Protein AF-A0A2E7WZM2-F1 (afdb_monomer_lite)

Structure (mmCIF, N/CA/C/O backbone):
data_AF-A0A2E7WZM2-F1
#
_entry.id   AF-A0A2E7WZM2-F1
#
loop_
_atom_site.group_PDB
_atom_site.id
_atom_site.type_symbol
_atom_site.label_atom_id
_atom_site.label_alt_id
_atom_site.label_comp_id
_atom_site.label_asym_id
_atom_site.label_entity_id
_atom_site.label_seq_id
_atom_site.pdbx_PDB_ins_code
_atom_site.Cartn_x
_atom_site.Cartn_y
_atom_site.Cartn_z
_atom_site.occupancy
_atom_site.B_iso_or_equiv
_atom_site.auth_seq_id
_atom_site.auth_comp_id
_atom_site.auth_asym_id
_atom_site.auth_atom_id
_atom_site.pdbx_PDB_model_num
ATOM 1 N N . MET A 1 1 ? 27.683 -28.701 -19.314 1.00 58.25 1 MET A N 1
ATOM 2 C CA . MET A 1 1 ? 26.695 -27.623 -19.075 1.00 58.25 1 MET A CA 1
ATOM 3 C C . MET A 1 1 ? 26.120 -27.817 -17.682 1.00 58.25 1 MET A C 1
ATOM 5 O O . MET A 1 1 ? 25.526 -28.856 -17.436 1.00 58.25 1 MET A O 1
ATOM 9 N N . MET A 1 2 ? 26.364 -26.896 -16.750 1.00 70.69 2 MET A N 1
ATOM 10 C CA . MET A 1 2 ? 25.785 -26.996 -15.404 1.00 70.69 2 MET A CA 1
ATOM 11 C C . MET A 1 2 ? 24.281 -26.712 -15.484 1.00 70.69 2 MET A C 1
ATOM 13 O O . MET A 1 2 ? 23.878 -25.691 -16.043 1.00 70.69 2 MET A O 1
ATOM 17 N N . ALA A 1 3 ? 23.448 -27.612 -14.960 1.00 73.56 3 ALA A N 1
ATOM 18 C CA . ALA A 1 3 ? 22.002 -27.419 -14.928 1.00 73.56 3 ALA A CA 1
ATOM 19 C C . ALA A 1 3 ? 21.648 -26.207 -14.046 1.00 73.56 3 ALA A C 1
ATOM 21 O O . ALA A 1 3 ? 22.085 -26.114 -12.898 1.00 73.56 3 ALA A O 1
ATOM 22 N N . SER A 1 4 ? 20.855 -25.262 -14.566 1.00 81.62 4 SER A 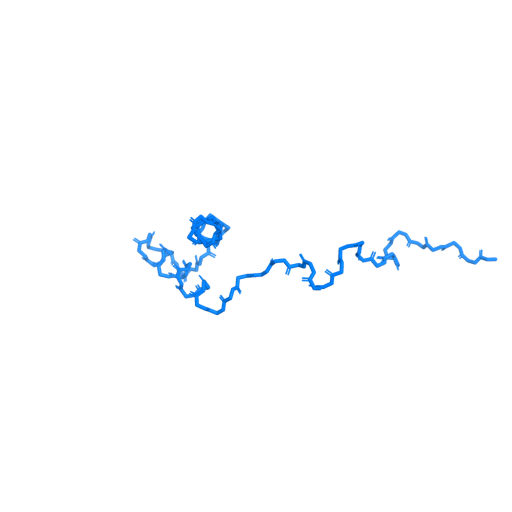N 1
ATOM 23 C CA . SER A 1 4 ? 20.405 -24.121 -13.764 1.00 81.62 4 SER A CA 1
ATOM 24 C C . SER A 1 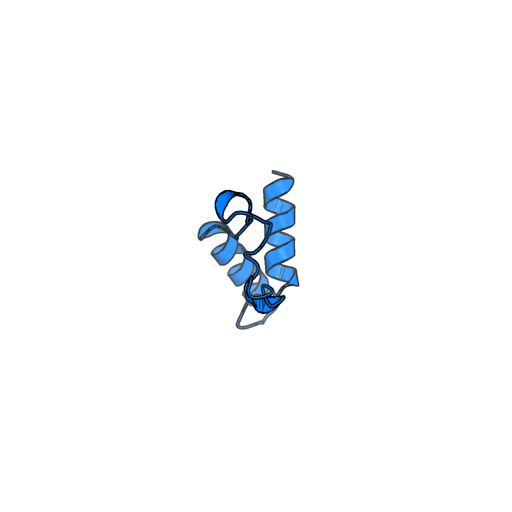4 ? 19.394 -24.594 -12.722 1.00 81.62 4 SER A C 1
ATOM 26 O O . SER A 1 4 ? 18.293 -25.034 -13.071 1.00 81.62 4 SER A O 1
ATOM 28 N N . LEU A 1 5 ? 19.746 -24.469 -11.448 1.00 89.88 5 LEU A N 1
ATOM 29 C CA . LEU A 1 5 ? 18.850 -24.779 -10.341 1.00 89.88 5 LEU A CA 1
ATOM 30 C C . LEU A 1 5 ? 17.611 -23.868 -10.392 1.00 89.88 5 LEU A C 1
ATOM 32 O O . LEU A 1 5 ? 17.712 -22.714 -10.824 1.00 89.88 5 LEU A O 1
ATOM 36 N N . PRO A 1 6 ? 16.433 -24.349 -9.963 1.00 86.38 6 PRO A N 1
ATOM 37 C CA . PRO A 1 6 ? 15.190 -23.592 -10.084 1.00 86.38 6 PRO A CA 1
ATOM 38 C C . PRO A 1 6 ? 15.235 -22.219 -9.389 1.00 86.38 6 PRO A C 1
ATOM 40 O O . PRO A 1 6 ? 14.616 -21.282 -9.887 1.00 86.38 6 PRO A O 1
ATOM 43 N N . TRP A 1 7 ? 16.018 -22.055 -8.318 1.00 88.56 7 TRP A N 1
ATOM 44 C CA . TRP A 1 7 ? 16.213 -20.774 -7.618 1.00 88.56 7 TRP A CA 1
ATOM 45 C C . TRP A 1 7 ? 17.140 -19.777 -8.330 1.00 88.56 7 TRP A C 1
ATOM 47 O O . TRP A 1 7 ? 17.116 -18.593 -8.007 1.00 88.56 7 TRP A O 1
ATOM 57 N N . ASN A 1 8 ? 17.911 -20.211 -9.331 1.00 90.44 8 ASN A N 1
ATOM 58 C CA . ASN A 1 8 ? 18.737 -19.317 -10.152 1.00 90.44 8 ASN A CA 1
ATOM 59 C C . ASN A 1 8 ? 17.926 -18.643 -11.273 1.00 90.44 8 ASN A C 1
ATOM 61 O O . ASN A 1 8 ? 18.430 -17.763 -11.977 1.00 90.44 8 ASN A O 1
ATOM 65 N N . LYS A 1 9 ? 16.664 -19.050 -11.468 1.00 88.31 9 LYS A N 1
ATOM 66 C CA . LYS A 1 9 ? 15.787 -18.476 -12.488 1.00 88.31 9 LYS A CA 1
ATOM 67 C C . LYS A 1 9 ? 15.344 -17.078 -12.066 1.00 88.31 9 LYS A C 1
ATOM 69 O O . LYS A 1 9 ? 14.788 -16.871 -10.988 1.00 88.31 9 LYS A O 1
ATOM 74 N N . LYS A 1 10 ? 15.551 -16.101 -12.952 1.00 90.00 10 LYS A N 1
ATOM 75 C CA . LYS A 1 10 ? 15.014 -14.749 -12.765 1.00 90.00 10 LYS A CA 1
ATOM 76 C C . LYS A 1 10 ? 13.488 -14.807 -12.729 1.00 90.00 10 LYS A C 1
ATOM 78 O O . LYS A 1 10 ? 12.868 -15.621 -13.409 1.00 90.00 10 LYS A O 1
ATOM 83 N N . ASN A 1 11 ? 12.883 -13.898 -11.969 1.00 89.94 11 ASN A N 1
ATOM 84 C CA . ASN A 1 11 ? 11.434 -13.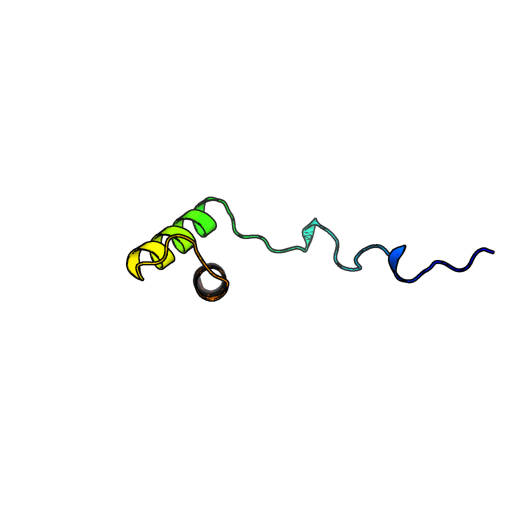743 -11.980 1.00 89.94 11 ASN A CA 1
ATOM 85 C C . ASN A 1 11 ? 10.976 -13.415 -13.419 1.00 89.94 11 ASN A C 1
ATOM 87 O O . ASN A 1 11 ? 11.461 -12.422 -13.971 1.00 89.94 11 ASN A O 1
ATOM 91 N N . PRO A 1 12 ? 10.053 -14.198 -14.007 1.00 91.25 12 PRO A N 1
ATOM 92 C CA . PRO A 1 12 ? 9.598 -13.995 -15.382 1.00 91.25 12 PRO A CA 1
ATOM 93 C C . PRO A 1 12 ? 8.901 -12.644 -15.571 1.00 91.25 12 PRO A C 1
ATOM 95 O O . PRO A 1 12 ? 8.852 -12.117 -16.677 1.00 91.25 12 PRO A O 1
ATOM 98 N N . LYS A 1 13 ? 8.392 -12.045 -14.486 1.00 92.69 13 LYS A N 1
ATOM 99 C CA . LYS A 1 13 ? 7.791 -10.719 -14.501 1.00 92.69 13 LYS A CA 1
ATOM 100 C C . LYS A 1 13 ? 8.860 -9.628 -14.329 1.00 92.69 13 LYS A C 1
ATOM 102 O O . LYS A 1 13 ? 9.402 -9.470 -13.215 1.00 92.69 13 LYS A O 1
ATOM 107 N N . PRO A 1 14 ? 9.128 -8.821 -15.376 1.00 92.88 14 PRO A N 1
ATOM 108 C CA . PRO A 1 14 ? 10.097 -7.739 -15.300 1.00 92.88 14 PRO A CA 1
ATOM 109 C C . PRO A 1 14 ? 9.649 -6.690 -14.282 1.00 92.88 14 PRO A C 1
ATOM 111 O O . PRO A 1 14 ? 8.458 -6.518 -14.008 1.00 92.88 14 PRO A O 1
ATOM 114 N N . LYS A 1 15 ? 10.619 -5.977 -13.698 1.00 89.81 15 LYS A N 1
ATOM 115 C CA . LYS A 1 15 ? 10.373 -5.006 -12.620 1.00 89.81 15 LYS A CA 1
ATOM 116 C C . LYS A 1 15 ? 9.386 -3.908 -13.039 1.00 89.81 15 LYS A C 1
ATOM 118 O O . LYS A 1 15 ? 8.546 -3.539 -12.228 1.00 89.81 15 LYS A O 1
ATOM 123 N N . SER A 1 16 ? 9.434 -3.472 -14.298 1.00 89.12 16 SER A N 1
ATOM 124 C CA . SER A 1 16 ? 8.527 -2.473 -14.888 1.00 89.12 16 SER A CA 1
ATOM 125 C C . SER A 1 16 ? 7.056 -2.898 -14.890 1.00 89.12 16 SER A C 1
ATOM 127 O O . SER A 1 16 ? 6.175 -2.065 -14.726 1.00 89.12 16 SER A O 1
ATOM 129 N N . GLN A 1 17 ? 6.771 -4.196 -15.011 1.00 90.12 17 GLN A N 1
ATOM 130 C CA . GLN A 1 17 ? 5.400 -4.712 -14.988 1.00 90.12 17 GLN A CA 1
ATOM 131 C C . GLN A 1 17 ? 4.885 -4.957 -13.561 1.00 90.12 17 GLN A C 1
ATOM 133 O O . GLN A 1 17 ? 3.719 -5.322 -13.356 1.00 90.12 17 GLN A O 1
ATOM 138 N N . ARG A 1 18 ? 5.738 -4.827 -12.536 1.00 90.25 18 ARG A N 1
ATOM 139 C CA . ARG A 1 18 ? 5.338 -5.039 -11.141 1.00 90.25 18 ARG A CA 1
ATOM 140 C C . ARG A 1 18 ? 4.553 -3.832 -10.656 1.00 90.25 18 ARG A C 1
ATOM 142 O O . ARG A 1 18 ? 5.065 -2.728 -10.555 1.00 90.25 18 ARG A O 1
ATOM 149 N N . THR A 1 19 ? 3.303 -4.072 -10.289 1.00 85.50 19 THR A N 1
ATOM 150 C CA . THR A 1 19 ? 2.449 -3.042 -9.701 1.00 85.50 19 THR A CA 1
ATOM 151 C C . THR A 1 19 ? 2.744 -2.905 -8.216 1.00 85.50 19 THR A C 1
ATOM 153 O O . THR A 1 19 ? 2.560 -3.871 -7.469 1.00 85.50 19 THR A O 1
ATOM 156 N N . THR A 1 20 ? 3.119 -1.710 -7.788 1.00 90.25 20 THR A N 1
ATOM 157 C CA . THR A 1 20 ? 3.259 -1.333 -6.380 1.00 90.25 20 THR A CA 1
ATOM 158 C C . THR A 1 20 ? 2.297 -0.192 -6.063 1.00 90.25 20 THR A C 1
ATOM 160 O O . THR A 1 20 ? 1.791 0.470 -6.967 1.00 90.25 20 THR A O 1
ATOM 163 N N . LEU A 1 21 ? 1.999 0.014 -4.778 1.00 93.31 21 LEU A N 1
ATOM 164 C CA . LEU A 1 21 ? 1.261 1.205 -4.366 1.00 93.31 21 LEU A CA 1
ATOM 165 C C . LEU A 1 21 ? 2.180 2.428 -4.438 1.00 93.31 21 LEU A C 1
ATOM 167 O O . LEU A 1 21 ? 3.294 2.395 -3.903 1.00 93.31 21 LEU A O 1
ATOM 171 N N . THR A 1 22 ? 1.687 3.516 -5.026 1.00 94.69 22 THR A N 1
ATOM 172 C CA . THR A 1 22 ? 2.340 4.828 -4.962 1.00 94.69 22 THR A CA 1
ATOM 173 C C . THR A 1 22 ? 2.386 5.338 -3.512 1.00 94.69 22 THR A C 1
ATOM 175 O O . THR A 1 22 ? 1.601 4.879 -2.671 1.00 94.69 22 THR A O 1
ATOM 178 N N . PRO A 1 23 ? 3.261 6.301 -3.168 1.00 96.94 23 PRO A N 1
ATOM 179 C CA . PRO A 1 23 ? 3.289 6.888 -1.825 1.00 96.94 23 PRO A CA 1
ATOM 180 C C . PRO A 1 23 ? 1.919 7.415 -1.364 1.00 96.94 23 PRO A C 1
ATOM 182 O O . PRO A 1 23 ? 1.488 7.124 -0.247 1.00 96.94 23 PRO A O 1
ATOM 185 N N . ALA A 1 24 ? 1.179 8.083 -2.256 1.00 96.44 24 ALA A N 1
ATOM 186 C CA . ALA A 1 24 ? -0.171 8.574 -1.978 1.00 96.44 24 ALA A CA 1
ATOM 187 C C . ALA A 1 24 ? -1.173 7.434 -1.712 1.00 96.44 24 ALA A C 1
ATOM 189 O O . ALA A 1 24 ? -1.999 7.511 -0.802 1.00 96.44 24 ALA A O 1
ATOM 190 N N . GLN A 1 25 ? -1.085 6.334 -2.463 1.00 97.12 25 GLN A N 1
ATOM 191 C CA . GLN A 1 25 ? -1.917 5.154 -2.222 1.00 97.12 25 GLN A CA 1
ATOM 192 C C . GLN A 1 25 ? -1.579 4.478 -0.884 1.00 97.12 25 GLN A C 1
ATOM 194 O O . GLN A 1 25 ? -2.484 4.063 -0.162 1.00 97.12 25 GLN A O 1
ATOM 199 N N . LYS A 1 26 ? -0.297 4.420 -0.500 1.00 96.69 26 LYS A N 1
ATOM 200 C CA . LYS A 1 26 ? 0.114 3.914 0.821 1.00 96.69 26 LYS A CA 1
ATOM 201 C C . LYS A 1 26 ? -0.462 4.765 1.953 1.00 96.69 26 LYS A C 1
ATOM 203 O O . LYS A 1 26 ? -0.941 4.209 2.937 1.00 96.69 26 LYS A O 1
ATOM 208 N N . ALA A 1 27 ? -0.466 6.092 1.811 1.00 97.44 27 ALA A N 1
ATOM 209 C CA . ALA A 1 27 ? -1.098 6.988 2.780 1.00 97.44 27 ALA A CA 1
ATOM 210 C C . ALA A 1 27 ? -2.607 6.714 2.914 1.00 97.44 27 ALA A C 1
ATOM 212 O O . ALA A 1 27 ? -3.109 6.580 4.029 1.00 97.44 27 ALA A O 1
ATOM 213 N N . ARG A 1 28 ? -3.316 6.518 1.793 1.00 97.44 28 ARG A N 1
ATOM 214 C CA . ARG A 1 28 ? -4.741 6.135 1.802 1.00 97.44 28 ARG A CA 1
ATOM 215 C C . ARG A 1 28 ? -4.984 4.795 2.505 1.00 97.44 28 ARG A C 1
ATOM 217 O O . ARG A 1 28 ? -5.947 4.671 3.256 1.00 97.44 28 ARG A O 1
ATOM 224 N N . ALA A 1 29 ? -4.110 3.807 2.303 1.00 97.94 29 ALA A N 1
ATOM 225 C CA . ALA A 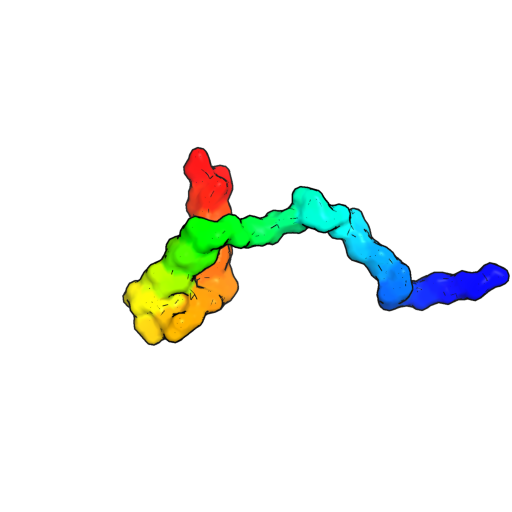1 29 ? -4.228 2.510 2.970 1.00 97.94 29 ALA A CA 1
ATOM 226 C C . ALA A 1 29 ? -4.015 2.639 4.487 1.00 97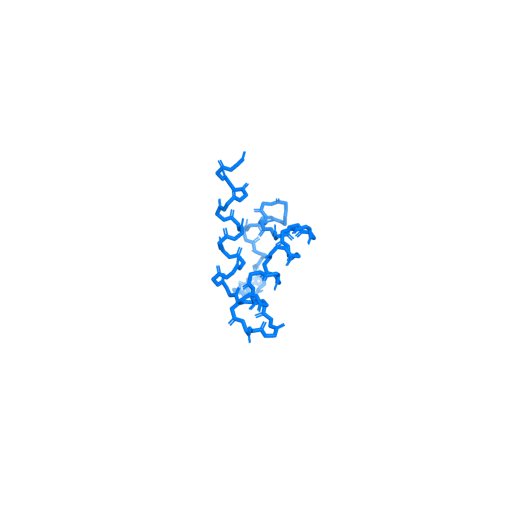.94 29 ALA A C 1
ATOM 228 O O . ALA A 1 29 ? -4.804 2.103 5.262 1.00 97.94 29 ALA A O 1
ATOM 229 N N . LYS A 1 30 ? -3.010 3.415 4.918 1.00 97.94 30 LYS A N 1
ATOM 230 C CA . LYS A 1 30 ? -2.782 3.731 6.340 1.00 97.94 30 LYS A CA 1
ATOM 231 C C . LYS A 1 30 ? -3.980 4.445 6.970 1.00 97.94 30 LYS A C 1
ATOM 233 O O . LYS A 1 30 ? -4.379 4.091 8.072 1.00 97.94 30 LYS A O 1
ATOM 238 N N . ALA A 1 31 ? -4.580 5.407 6.267 1.00 97.88 31 ALA A N 1
ATOM 239 C CA . ALA A 1 31 ? -5.771 6.109 6.747 1.00 97.88 31 ALA A CA 1
ATOM 240 C C . ALA A 1 31 ? -6.955 5.150 6.949 1.00 97.88 31 ALA A C 1
ATOM 242 O O . ALA A 1 31 ? -7.625 5.205 7.978 1.00 97.88 31 ALA A O 1
ATOM 243 N N . ARG A 1 32 ? -7.167 4.218 6.011 1.00 97.94 32 ARG A N 1
ATOM 244 C CA . ARG A 1 32 ? -8.192 3.172 6.133 1.00 97.94 32 ARG A CA 1
ATOM 245 C C . ARG A 1 32 ? -7.935 2.243 7.324 1.00 97.94 32 ARG A C 1
ATOM 247 O O . ARG A 1 32 ? -8.871 1.915 8.044 1.00 97.94 32 ARG A O 1
ATOM 254 N N . ALA A 1 33 ? -6.682 1.852 7.546 1.00 98.25 33 ALA A N 1
ATOM 255 C CA . ALA A 1 33 ? -6.300 1.043 8.699 1.00 98.25 33 ALA A CA 1
ATOM 256 C C . ALA A 1 33 ? -6.584 1.769 10.021 1.00 98.25 33 ALA A C 1
ATOM 258 O O . ALA A 1 33 ? -7.225 1.198 10.900 1.00 98.25 33 ALA A O 1
ATOM 259 N N . LYS A 1 34 ? -6.200 3.051 10.110 1.00 98.12 34 LYS A N 1
ATOM 260 C CA . LYS A 1 34 ? -6.450 3.908 11.276 1.00 98.12 34 LYS A CA 1
ATOM 261 C C . LYS A 1 34 ? -7.943 4.070 11.562 1.00 98.12 34 LYS A C 1
ATOM 263 O O . LYS A 1 34 ? -8.346 3.945 12.711 1.00 98.12 34 LYS A O 1
ATOM 268 N N . ALA A 1 35 ? -8.762 4.291 10.532 1.00 97.56 35 ALA A N 1
ATOM 269 C CA . ALA A 1 35 ? -10.218 4.380 10.673 1.00 97.56 35 ALA A CA 1
ATOM 270 C C . ALA A 1 35 ? -10.842 3.079 11.213 1.00 97.56 35 ALA A C 1
ATOM 272 O O . ALA A 1 35 ? -11.870 3.116 11.875 1.00 97.56 35 ALA A O 1
ATOM 273 N N . ALA A 1 36 ? -10.197 1.939 10.957 1.00 96.94 36 ALA A N 1
ATOM 274 C CA . ALA A 1 36 ? -10.578 0.633 11.486 1.00 96.94 36 ALA A CA 1
ATOM 275 C C . ALA A 1 36 ? -9.855 0.264 12.801 1.00 96.94 36 ALA A C 1
ATOM 277 O O . ALA A 1 36 ? -9.862 -0.905 13.177 1.00 96.94 36 ALA A O 1
ATOM 278 N N . GLY A 1 37 ? -9.174 1.210 13.462 1.00 97.69 37 GLY A N 1
ATOM 279 C CA . GLY A 1 37 ? -8.486 0.989 14.741 1.00 97.69 37 GLY A CA 1
ATOM 280 C C . GLY A 1 37 ? -7.190 0.172 14.663 1.00 97.69 37 GLY A C 1
ATOM 281 O O . GLY A 1 37 ? -6.698 -0.296 15.684 1.00 97.69 37 GLY A O 1
ATOM 282 N N . ARG A 1 38 ? -6.619 -0.029 13.470 1.00 97.75 38 ARG A N 1
ATOM 283 C CA . ARG A 1 38 ? -5.415 -0.852 13.268 1.00 97.75 38 ARG A CA 1
ATOM 284 C C . ARG A 1 38 ? -4.178 0.019 13.076 1.00 97.75 38 ARG A C 1
ATOM 286 O O . ARG A 1 38 ? -4.194 0.953 12.277 1.00 97.75 38 ARG A O 1
ATOM 293 N N . SER A 1 39 ? -3.078 -0.337 13.743 1.00 96.00 39 SER A N 1
ATOM 294 C CA . SER A 1 39 ? -1.812 0.416 13.687 1.00 96.00 39 SER A CA 1
ATOM 295 C C . SER A 1 39 ? -1.172 0.432 12.296 1.00 96.00 39 SER A C 1
ATOM 297 O O . SER A 1 39 ? -0.502 1.398 11.934 1.00 96.00 39 SER A O 1
ATOM 299 N N . TYR A 1 40 ? -1.391 -0.619 11.498 1.00 95.31 40 TYR A N 1
ATOM 300 C CA . TYR A 1 40 ? -0.825 -0.752 10.158 1.00 95.31 40 TYR A CA 1
ATOM 301 C C . TYR A 1 40 ? -1.839 -1.292 9.143 1.00 95.31 40 TYR A C 1
ATOM 303 O O . TYR A 1 40 ? -2.721 -2.081 9.501 1.00 95.31 40 TYR A O 1
ATOM 311 N N . PRO A 1 41 ? -1.712 -0.892 7.862 1.00 97.56 41 PRO A N 1
ATOM 312 C CA . PRO A 1 41 ? -2.541 -1.432 6.799 1.00 97.56 41 PRO A CA 1
ATOM 313 C C . PRO A 1 41 ? -2.198 -2.891 6.535 1.00 97.56 41 PRO A C 1
ATOM 315 O O . PRO A 1 41 ? -1.030 -3.262 6.419 1.00 97.56 41 PRO A O 1
ATOM 318 N N . ASN A 1 42 ? -3.236 -3.707 6.389 1.00 96.56 42 ASN A N 1
ATOM 319 C CA . ASN A 1 42 ? -3.100 -5.099 5.986 1.00 96.56 42 ASN A CA 1
ATOM 320 C C 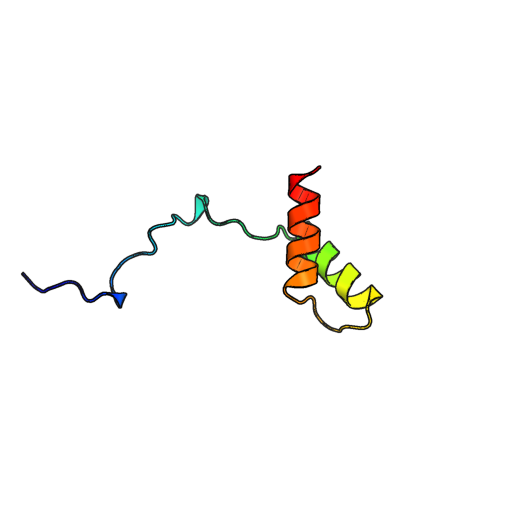. ASN A 1 42 ? -3.311 -5.241 4.468 1.00 96.56 42 ASN A C 1
ATOM 322 O O . ASN A 1 42 ? -3.446 -4.259 3.727 1.00 96.56 42 ASN A O 1
ATOM 326 N N . LEU A 1 43 ? -3.352 -6.485 3.986 1.00 96.44 43 LEU A N 1
ATOM 327 C CA . LEU A 1 43 ? -3.605 -6.767 2.575 1.00 96.44 43 LEU A CA 1
ATOM 328 C C . LEU A 1 43 ? -4.945 -6.187 2.099 1.00 96.44 43 LEU A C 1
ATOM 330 O O . LEU A 1 43 ? -5.003 -5.633 1.005 1.00 96.44 43 LEU A O 1
ATOM 334 N N . VAL A 1 44 ? -5.999 -6.264 2.913 1.00 96.06 44 VAL A N 1
ATOM 335 C CA . VAL A 1 44 ? -7.342 -5.796 2.543 1.00 96.06 44 VAL A CA 1
ATOM 336 C C . VAL A 1 44 ? -7.349 -4.289 2.294 1.00 96.06 44 VAL A C 1
ATOM 338 O O . VAL A 1 44 ? -7.912 -3.845 1.295 1.00 96.06 44 VAL A O 1
ATOM 341 N N . ASP A 1 45 ? -6.672 -3.494 3.125 1.00 97.31 45 ASP A N 1
ATOM 342 C CA . ASP A 1 45 ? -6.594 -2.044 2.901 1.00 97.31 45 ASP A CA 1
ATOM 343 C C . ASP A 1 45 ? -5.815 -1.702 1.638 1.00 97.31 45 ASP A C 1
ATOM 345 O O . ASP A 1 45 ? -6.256 -0.888 0.822 1.00 97.31 45 ASP A O 1
ATOM 349 N N . ASN A 1 46 ? -4.667 -2.357 1.460 1.00 97.12 46 ASN A N 1
ATOM 350 C CA . ASN A 1 46 ? -3.815 -2.163 0.295 1.00 97.12 46 ASN A CA 1
ATOM 351 C C . ASN A 1 46 ? -4.565 -2.528 -0.997 1.00 97.12 46 ASN A C 1
ATOM 353 O O . ASN A 1 46 ? -4.499 -1.797 -1.988 1.00 97.12 46 ASN A O 1
ATOM 357 N N . MET A 1 47 ? -5.324 -3.625 -0.978 1.00 96.06 47 MET A N 1
ATOM 358 C CA . MET A 1 47 ? -6.122 -4.087 -2.113 1.00 96.06 47 MET A CA 1
ATOM 359 C C . MET A 1 47 ? -7.345 -3.206 -2.366 1.00 96.06 47 MET A C 1
ATOM 361 O O . MET A 1 47 ? -7.648 -2.932 -3.527 1.00 96.06 47 MET A O 1
ATOM 365 N N . ALA A 1 48 ? -8.006 -2.694 -1.324 1.00 96.06 48 ALA A N 1
ATOM 366 C CA . ALA A 1 48 ? -9.112 -1.749 -1.468 1.00 96.06 48 ALA A CA 1
ATOM 367 C C . ALA A 1 48 ? -8.658 -0.458 -2.166 1.00 96.06 48 ALA A C 1
ATOM 369 O O . ALA A 1 48 ? -9.302 -0.001 -3.114 1.00 96.06 48 ALA A O 1
ATOM 370 N N . VAL A 1 49 ? -7.511 0.098 -1.759 1.00 96.44 49 VAL A N 1
ATOM 371 C CA . VAL A 1 49 ? -6.929 1.278 -2.418 1.00 96.44 49 VAL A CA 1
ATOM 372 C C . VAL A 1 49 ? -6.521 0.963 -3.855 1.00 96.44 49 VAL A C 1
ATOM 374 O O . VAL A 1 49 ? -6.803 1.756 -4.752 1.00 96.44 49 VAL A O 1
ATOM 377 N N . LYS A 1 50 ? -5.905 -0.201 -4.095 1.00 94.06 50 LYS A N 1
ATOM 378 C CA . LYS A 1 50 ? -5.515 -0.633 -5.443 1.00 94.06 50 LYS A CA 1
ATOM 379 C C . LYS A 1 50 ? -6.718 -0.793 -6.369 1.00 94.06 50 LYS A C 1
ATOM 381 O O . LYS A 1 50 ? -6.640 -0.387 -7.522 1.00 94.06 50 LYS A O 1
ATOM 386 N N . LYS A 1 51 ? -7.819 -1.372 -5.877 1.00 93.81 51 LYS A N 1
ATOM 387 C CA . LYS A 1 51 ? -9.072 -1.503 -6.629 1.00 93.81 51 LYS A CA 1
ATOM 388 C C . LYS A 1 51 ? -9.604 -0.122 -6.999 1.00 93.81 51 LYS A C 1
ATOM 390 O O . LYS A 1 51 ? -9.822 0.133 -8.174 1.00 93.81 51 LYS A O 1
ATOM 395 N N . LYS A 1 52 ? -9.702 0.791 -6.027 1.00 91.94 52 LYS A N 1
ATOM 396 C CA . LYS A 1 52 ? -10.180 2.160 -6.268 1.00 91.94 52 LYS A CA 1
ATOM 397 C C . LYS A 1 52 ? -9.334 2.892 -7.315 1.00 91.94 52 LYS A C 1
ATOM 399 O O . LYS A 1 52 ? -9.891 3.501 -8.211 1.00 91.94 52 LYS A O 1
ATOM 404 N N . ALA A 1 53 ? -8.010 2.759 -7.250 1.00 89.12 53 ALA A N 1
ATOM 405 C CA . ALA A 1 53 ? -7.089 3.378 -8.204 1.00 89.12 53 ALA A CA 1
ATOM 406 C C . ALA A 1 53 ? -7.106 2.782 -9.623 1.00 89.12 53 ALA A C 1
ATOM 408 O O . ALA A 1 53 ? -6.464 3.342 -10.498 1.00 89.12 53 ALA A O 1
ATOM 409 N N . ARG A 1 54 ? -7.748 1.627 -9.839 1.00 85.56 54 ARG A N 1
ATOM 410 C CA . ARG A 1 54 ? -7.981 1.071 -11.183 1.00 85.56 54 ARG A CA 1
ATOM 411 C C . ARG A 1 54 ? -9.321 1.502 -11.773 1.00 85.56 54 ARG A C 1
ATOM 413 O O . ARG A 1 54 ? -9.502 1.386 -12.975 1.00 85.56 54 ARG A O 1
ATOM 420 N N . THR A 1 55 ? -10.278 1.848 -10.915 1.00 84.12 55 THR A N 1
ATOM 421 C CA . THR A 1 55 ? -11.655 2.195 -11.302 1.00 84.12 55 THR A CA 1
ATOM 422 C C . THR A 1 55 ? -11.832 3.700 -11.499 1.00 84.12 55 THR A C 1
ATOM 424 O O . THR A 1 55 ? -12.786 4.113 -12.144 1.00 84.12 55 THR A O 1
ATOM 427 N N . THR A 1 56 ? -10.946 4.505 -10.911 1.00 69.12 56 THR A N 1
ATOM 428 C CA . THR A 1 56 ? -10.792 5.938 -11.202 1.00 69.12 56 THR A CA 1
ATOM 429 C C . THR A 1 56 ? -9.773 6.103 -12.313 1.00 69.12 56 THR A C 1
ATOM 431 O O . THR A 1 56 ? -9.995 6.975 -13.171 1.00 69.12 56 THR A O 1
#

Secondary structure (DSSP, 8-state):
-----GGGSPPSS-GGG-----HHHHHHHHHHHHHTT-SS--HHHHHHHHHHHHH-

Radius of gyration: 17.01 Å; chains: 1; bounding box: 38×36×34 Å

Foldseek 3Di:
DDDDDPVNDDDPDDPVNDDDQDPVLLVQQCVVCVVVVHNHGDPVSSVVSVVVVVVD

Sequence (56 aa):
MMASLPWNKKNPKPKSQRTTLTPAQKARAKARAKAAGRSYPNLVDNMAVKKKARTT

pLDDT: mean 91.72, std 7.95, range [58.25, 98.25]